Protein AF-A0A328TLW0-F1 (afdb_monomer)

Foldseek 3Di:
DDDDDDDDDDPPVVVVVVVVVLVVVVVVVVVVQVVQLVVQVCCVPVVVPPDDDDNGDDDPVSVVVSVVVVVVLVVQLVVLLVVVCVVVVHDPVDDDDPVVVVVSSVVSNSVVVVVVVVVVVD

Sequence (122 aa):
MHASDDGEYVKYDDYAALEAKCSALAAENAGLKVSRKNLAEFIHDELNADYPLNMDVETPATDAFFAEVRASAFNDLCAEFVKHKALAGLDDRQKVTVFEATEALLHCAEQLDTQFRKGVQS

Mean predicted aligned error: 11.28 Å

Structure (mmCIF, N/CA/C/O backbone):
data_AF-A0A328TLW0-F1
#
_entry.id   AF-A0A328TLW0-F1
#
loop_
_atom_site.group_PDB
_atom_site.id
_atom_site.type_symbol
_atom_site.label_atom_id
_atom_site.label_alt_id
_atom_site.label_comp_id
_atom_site.label_asym_id
_atom_site.label_entity_id
_atom_site.label_seq_id
_atom_site.pdbx_PDB_ins_code
_atom_site.Cartn_x
_atom_site.Cartn_y
_atom_site.Cartn_z
_atom_site.occupancy
_atom_site.B_iso_or_equiv
_atom_site.auth_seq_id
_atom_site.auth_comp_id
_atom_site.auth_asym_id
_atom_site.auth_atom_id
_atom_site.pdbx_PDB_model_num
ATOM 1 N N . MET A 1 1 ? 8.009 7.951 22.980 1.00 38.78 1 MET A N 1
ATOM 2 C CA . MET A 1 1 ? 7.442 7.953 24.348 1.00 38.78 1 MET A CA 1
ATOM 3 C C . MET A 1 1 ? 7.787 6.621 25.009 1.00 38.78 1 MET A C 1
ATOM 5 O O . MET A 1 1 ? 8.032 5.667 24.286 1.00 38.78 1 MET A O 1
ATOM 9 N N . HIS A 1 2 ? 7.929 6.624 26.336 1.00 38.12 2 HIS A N 1
ATOM 10 C CA . HIS A 1 2 ? 8.518 5.580 27.190 1.00 38.12 2 HIS A CA 1
ATOM 11 C C . HIS A 1 2 ? 7.807 4.213 27.181 1.00 38.12 2 HIS A C 1
ATOM 13 O O . HIS A 1 2 ? 6.603 4.144 26.962 1.00 38.12 2 HIS A O 1
ATOM 19 N N . ALA A 1 3 ? 8.567 3.154 27.487 1.00 37.28 3 ALA A N 1
ATOM 20 C CA . ALA A 1 3 ? 8.083 1.790 27.721 1.00 37.28 3 ALA A CA 1
ATOM 21 C C . ALA A 1 3 ? 7.414 1.629 29.105 1.00 37.28 3 ALA A C 1
ATOM 23 O O . ALA A 1 3 ? 7.790 2.325 30.050 1.00 37.28 3 ALA A O 1
ATOM 24 N N . SER A 1 4 ? 6.466 0.691 29.222 1.00 44.69 4 SER A N 1
ATOM 25 C CA . SER A 1 4 ? 5.861 0.234 30.485 1.00 44.69 4 SER A CA 1
ATOM 26 C C . SER A 1 4 ? 5.707 -1.297 30.482 1.00 44.69 4 SER A C 1
ATOM 28 O O . SER A 1 4 ? 5.580 -1.910 29.423 1.00 44.69 4 SER A O 1
ATOM 30 N N . ASP A 1 5 ? 5.760 -1.879 31.683 1.00 58.16 5 ASP A 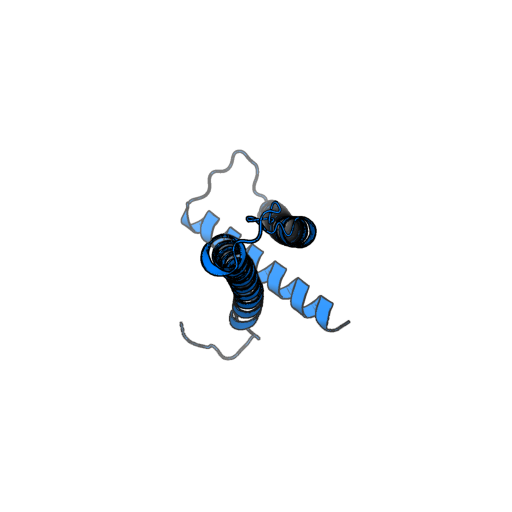N 1
ATOM 31 C CA . ASP A 1 5 ? 6.163 -3.263 31.979 1.00 58.16 5 ASP A CA 1
ATOM 32 C C . ASP A 1 5 ? 5.125 -4.399 31.756 1.00 58.16 5 ASP A C 1
ATOM 34 O O . ASP A 1 5 ? 5.477 -5.549 31.998 1.00 58.16 5 ASP A O 1
ATOM 38 N N . ASP A 1 6 ? 3.901 -4.167 31.246 1.00 55.78 6 ASP A N 1
ATOM 39 C CA . ASP A 1 6 ? 2.803 -5.167 31.370 1.00 55.78 6 ASP A CA 1
ATOM 40 C C . ASP A 1 6 ? 2.002 -5.555 30.100 1.00 55.78 6 ASP A C 1
ATOM 42 O O . ASP A 1 6 ? 0.926 -6.144 30.212 1.00 55.78 6 ASP A O 1
ATOM 46 N N . GLY A 1 7 ? 2.443 -5.295 28.869 1.00 51.22 7 GLY A N 1
ATOM 47 C CA . GLY A 1 7 ? 1.620 -5.721 27.726 1.00 51.22 7 GLY A CA 1
ATOM 48 C C . GLY A 1 7 ? 2.225 -5.402 26.382 1.00 51.22 7 GLY A C 1
ATOM 49 O O . GLY A 1 7 ? 2.402 -4.237 26.050 1.00 51.22 7 GLY A O 1
ATOM 50 N N . GLU A 1 8 ? 2.549 -6.460 25.644 1.00 46.03 8 GLU A N 1
ATOM 51 C CA . GLU A 1 8 ? 3.287 -6.485 24.384 1.00 46.03 8 GLU A CA 1
ATOM 52 C C . GLU A 1 8 ? 2.725 -5.490 23.357 1.00 46.03 8 GLU A C 1
ATOM 54 O O . GLU A 1 8 ? 1.837 -5.789 22.557 1.00 46.03 8 GLU A O 1
ATOM 59 N N . TYR A 1 9 ? 3.274 -4.275 23.413 1.00 50.75 9 TYR A N 1
ATOM 60 C CA . TYR A 1 9 ? 3.156 -3.274 22.374 1.00 50.75 9 TYR A CA 1
ATOM 61 C C . TYR A 1 9 ? 3.765 -3.834 21.119 1.00 50.75 9 TYR A C 1
ATOM 63 O O . TYR A 1 9 ? 4.910 -4.294 21.078 1.00 50.75 9 TYR A O 1
ATOM 71 N N . VAL A 1 10 ? 2.995 -3.722 20.066 1.00 48.72 10 VAL A N 1
ATOM 72 C CA . VAL A 1 10 ? 3.476 -4.131 18.783 1.00 48.72 10 VAL A CA 1
ATOM 73 C C . VAL A 1 10 ? 4.270 -2.966 18.257 1.00 48.72 10 VAL A C 1
ATOM 75 O O . VAL A 1 10 ? 3.793 -1.836 18.176 1.00 48.72 10 VAL A O 1
ATOM 78 N N . LYS A 1 11 ? 5.523 -3.268 17.948 1.00 54.03 11 LYS A N 1
ATOM 79 C CA . LYS A 1 11 ? 6.449 -2.333 17.355 1.00 54.0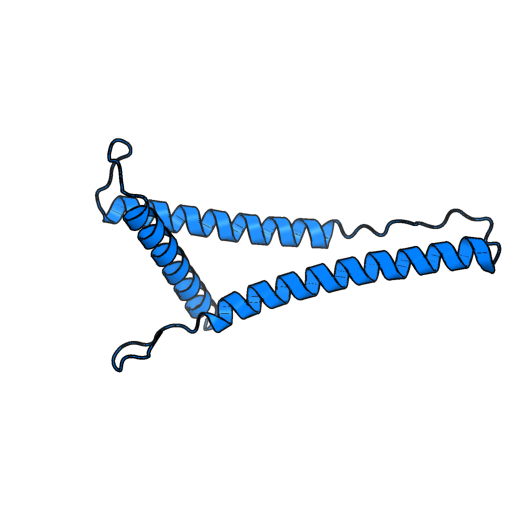3 11 LYS A CA 1
ATOM 80 C C . LYS A 1 11 ? 5.852 -1.796 16.057 1.00 54.03 11 LYS A C 1
ATOM 82 O O . LYS A 1 11 ? 5.822 -2.480 15.042 1.00 54.03 11 LYS A O 1
ATOM 87 N N . TYR A 1 12 ? 5.456 -0.529 16.113 1.00 50.41 12 TYR A N 1
ATOM 88 C CA . TYR A 1 12 ? 5.187 0.365 14.983 1.00 50.41 12 TYR A CA 1
ATOM 89 C C . TYR A 1 12 ? 6.213 0.218 13.835 1.00 50.41 12 TYR A C 1
ATOM 91 O O . TYR A 1 12 ? 5.916 0.495 12.675 1.00 50.41 12 TYR A O 1
ATOM 99 N N . ASP A 1 13 ? 7.410 -0.270 14.165 1.00 52.44 13 ASP A N 1
ATOM 100 C CA . ASP A 1 13 ? 8.486 -0.642 13.255 1.00 52.44 13 ASP A CA 1
ATOM 101 C C . ASP A 1 13 ? 8.063 -1.635 12.151 1.00 52.44 13 ASP A C 1
ATOM 103 O O . ASP A 1 13 ? 8.605 -1.544 11.054 1.00 52.44 13 ASP A O 1
ATOM 107 N N . ASP A 1 14 ? 7.097 -2.538 12.374 1.00 55.34 14 ASP A N 1
ATOM 108 C CA . ASP A 1 14 ? 6.729 -3.573 11.386 1.00 55.34 14 ASP A CA 1
ATOM 109 C C . ASP A 1 14 ? 5.845 -3.033 10.243 1.00 55.34 14 ASP A C 1
ATOM 111 O O . ASP A 1 14 ? 6.105 -3.318 9.068 1.00 55.34 14 ASP A O 1
ATOM 115 N N . TYR A 1 15 ? 4.847 -2.195 10.548 1.00 56.06 15 TYR A N 1
ATOM 116 C CA . TYR A 1 15 ? 4.042 -1.514 9.523 1.00 56.06 15 TYR A CA 1
ATOM 117 C C . TYR A 1 15 ? 4.854 -0.427 8.818 1.00 56.06 15 TYR A C 1
ATOM 119 O O . TYR A 1 15 ? 4.852 -0.347 7.587 1.00 56.06 15 TYR A O 1
ATOM 127 N N . ALA A 1 16 ? 5.631 0.346 9.584 1.00 62.84 16 ALA A N 1
ATOM 128 C CA . ALA A 1 16 ? 6.588 1.290 9.024 1.00 62.84 16 ALA A CA 1
ATOM 129 C C . ALA A 1 16 ? 7.580 0.580 8.088 1.00 62.84 16 ALA A C 1
ATOM 131 O O . ALA A 1 16 ? 7.919 1.117 7.036 1.00 62.84 16 ALA A O 1
ATOM 132 N N . ALA A 1 17 ? 8.001 -0.649 8.408 1.00 67.12 17 ALA A N 1
ATOM 133 C CA . ALA A 1 17 ? 8.859 -1.441 7.535 1.00 67.12 17 ALA A CA 1
ATOM 134 C C . ALA A 1 17 ? 8.149 -1.906 6.256 1.00 67.12 17 ALA A C 1
ATOM 136 O O . ALA A 1 17 ? 8.783 -1.930 5.200 1.00 67.12 17 ALA A O 1
ATOM 137 N N . LEU A 1 18 ? 6.867 -2.282 6.303 1.00 69.50 18 LEU A N 1
ATOM 138 C CA . LEU A 1 18 ? 6.128 -2.686 5.102 1.00 69.50 18 LEU A CA 1
ATOM 139 C C . LEU A 1 18 ? 5.822 -1.489 4.191 1.00 69.50 18 LEU A C 1
ATOM 141 O O . LEU A 1 18 ? 6.044 -1.566 2.983 1.00 69.50 18 LEU A O 1
ATOM 145 N N . GLU A 1 19 ? 5.403 -0.360 4.762 1.00 72.50 19 GLU A N 1
ATOM 146 C CA . GLU A 1 19 ? 5.230 0.897 4.032 1.00 72.50 19 GLU A CA 1
ATOM 147 C C . GLU A 1 19 ? 6.561 1.390 3.450 1.00 72.50 19 GLU A C 1
ATOM 149 O O . GLU A 1 19 ? 6.614 1.799 2.286 1.00 72.50 19 GLU A O 1
ATOM 154 N N . ALA A 1 20 ? 7.659 1.27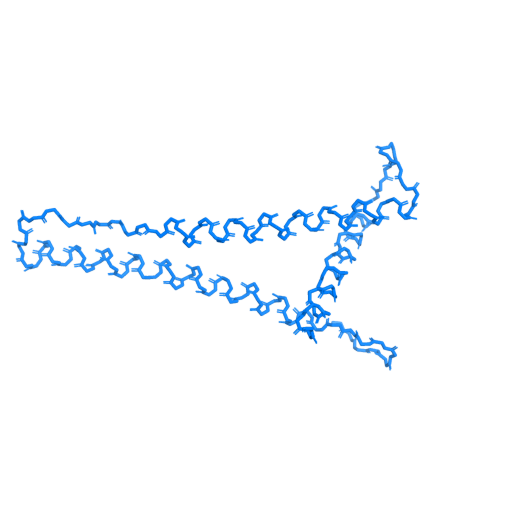0 4.203 1.00 78.50 20 ALA A N 1
ATOM 155 C CA . ALA A 1 20 ? 8.999 1.562 3.707 1.00 78.50 20 ALA A CA 1
ATOM 156 C C . ALA A 1 20 ? 9.398 0.631 2.555 1.00 78.50 20 ALA A C 1
ATOM 158 O O . ALA A 1 20 ? 9.974 1.105 1.581 1.00 78.50 20 ALA A O 1
ATOM 159 N N . LYS A 1 21 ? 9.059 -0.666 2.606 1.00 79.56 21 LYS A N 1
ATOM 160 C CA . LYS A 1 21 ? 9.302 -1.614 1.502 1.00 79.56 21 LYS A CA 1
ATOM 161 C C . LYS A 1 21 ? 8.488 -1.266 0.257 1.00 79.56 21 LYS A C 1
ATOM 163 O O . LYS A 1 21 ? 9.052 -1.231 -0.831 1.00 79.56 21 LYS A O 1
ATOM 168 N N . CYS A 1 22 ? 7.196 -0.970 0.396 1.00 80.56 22 CYS A N 1
ATOM 169 C CA . CYS A 1 22 ? 6.354 -0.543 -0.726 1.00 80.56 22 CYS A CA 1
ATOM 170 C C . CYS A 1 22 ? 6.849 0.779 -1.328 1.00 80.56 22 CYS A C 1
ATOM 172 O O . CYS A 1 22 ? 6.925 0.914 -2.547 1.00 80.56 22 CYS A O 1
ATOM 174 N N . SER A 1 23 ? 7.251 1.728 -0.482 1.00 80.12 23 SER A N 1
ATOM 175 C CA . SER A 1 23 ? 7.830 3.005 -0.909 1.00 80.12 23 SER A CA 1
ATOM 176 C C . SER A 1 23 ? 9.180 2.817 -1.603 1.00 80.12 23 SER A C 1
ATOM 178 O O . SER A 1 23 ? 9.428 3.440 -2.633 1.00 80.12 23 SER A O 1
ATOM 180 N N . ALA A 1 24 ? 10.029 1.921 -1.093 1.00 84.62 24 ALA A N 1
ATOM 181 C CA . ALA A 1 24 ? 11.302 1.566 -1.712 1.00 84.62 24 ALA A CA 1
ATOM 182 C C . ALA A 1 24 ? 11.095 0.908 -3.083 1.00 84.62 24 ALA A C 1
ATOM 184 O O . ALA A 1 24 ? 11.736 1.316 -4.045 1.00 84.62 24 ALA A O 1
ATOM 185 N N . LEU A 1 25 ? 10.151 -0.031 -3.206 1.00 85.12 25 LEU A N 1
ATOM 186 C CA . LEU A 1 25 ? 9.809 -0.666 -4.483 1.00 85.12 25 LEU A CA 1
ATOM 187 C C . LEU A 1 25 ? 9.200 0.327 -5.481 1.00 85.12 25 LEU A C 1
ATOM 189 O O . LEU A 1 25 ? 9.487 0.260 -6.675 1.00 85.12 25 LEU A O 1
ATOM 193 N N . ALA A 1 26 ? 8.366 1.263 -5.025 1.00 84.06 26 ALA A N 1
ATOM 194 C CA . ALA A 1 26 ? 7.842 2.326 -5.878 1.00 84.06 26 ALA A CA 1
ATOM 195 C C . ALA A 1 26 ? 8.966 3.257 -6.370 1.00 84.06 26 ALA A C 1
ATOM 197 O O . ALA A 1 26 ? 9.003 3.606 -7.552 1.00 84.06 26 ALA A O 1
ATOM 198 N N . ALA A 1 27 ? 9.911 3.613 -5.494 1.00 86.81 27 ALA A N 1
ATOM 199 C CA . ALA A 1 27 ? 11.078 4.419 -5.843 1.00 86.81 27 ALA A CA 1
ATOM 200 C C . ALA A 1 27 ? 12.029 3.684 -6.804 1.00 86.81 27 ALA A C 1
ATOM 202 O O . ALA A 1 27 ? 12.502 4.282 -7.769 1.00 86.81 27 ALA A O 1
ATOM 203 N N . GLU A 1 28 ? 12.264 2.388 -6.592 1.00 88.12 28 GLU A N 1
ATOM 204 C CA . GLU A 1 28 ? 13.057 1.539 -7.485 1.00 88.12 28 GLU A CA 1
ATOM 205 C C . GLU A 1 28 ? 12.407 1.436 -8.871 1.00 88.12 28 GLU A C 1
ATOM 207 O O . GLU A 1 28 ? 13.074 1.666 -9.879 1.00 88.12 28 GLU A O 1
ATOM 212 N N . ASN A 1 29 ? 11.091 1.201 -8.938 1.00 87.62 29 ASN A N 1
ATOM 213 C CA . ASN A 1 29 ? 10.348 1.197 -10.200 1.00 87.62 29 ASN A CA 1
ATOM 214 C C . ASN A 1 29 ? 10.429 2.550 -10.920 1.00 87.62 29 ASN A C 1
ATOM 216 O O . ASN A 1 29 ? 10.645 2.587 -12.131 1.00 87.62 29 ASN A O 1
ATOM 220 N N . ALA A 1 30 ? 10.297 3.668 -10.201 1.00 87.44 30 ALA A N 1
ATOM 221 C CA . ALA A 1 30 ? 10.464 4.998 -10.786 1.00 87.44 30 ALA A CA 1
ATOM 222 C C . ALA A 1 30 ? 11.890 5.202 -11.332 1.00 87.44 30 ALA A C 1
ATOM 224 O O . ALA A 1 30 ? 12.060 5.675 -12.457 1.00 87.44 30 ALA A O 1
ATOM 225 N N . GLY A 1 31 ? 12.911 4.783 -10.578 1.00 89.31 31 GLY A N 1
ATOM 226 C CA . GLY A 1 31 ? 14.311 4.821 -11.000 1.00 89.31 31 GLY A CA 1
ATOM 227 C C . GLY A 1 31 ? 14.584 3.971 -12.243 1.00 89.31 31 GLY A C 1
ATOM 228 O O . GLY A 1 31 ? 15.255 4.434 -13.164 1.00 89.31 31 GLY A O 1
ATOM 229 N N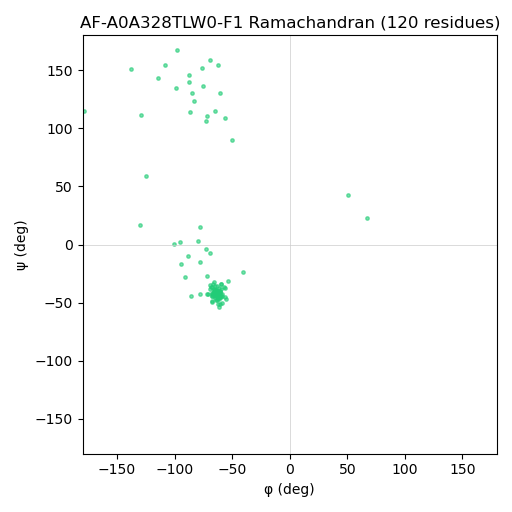 . LEU A 1 32 ? 14.006 2.770 -12.324 1.00 90.06 32 LEU A N 1
ATOM 230 C CA . LEU A 1 32 ? 14.096 1.896 -13.497 1.00 90.06 32 LEU A CA 1
ATOM 231 C C . LEU A 1 32 ? 13.431 2.523 -14.729 1.00 90.06 32 LEU A C 1
ATOM 233 O O . LEU A 1 32 ? 14.022 2.517 -15.810 1.00 90.06 32 LEU A O 1
ATOM 237 N N . LYS A 1 33 ? 12.243 3.127 -14.575 1.00 88.81 33 LYS A N 1
ATOM 238 C CA . LYS A 1 33 ? 11.546 3.835 -15.665 1.00 88.81 33 LYS A CA 1
ATOM 239 C C . LYS A 1 33 ? 12.394 4.983 -16.230 1.00 88.81 33 LYS A C 1
ATOM 241 O O . LYS A 1 33 ? 12.497 5.112 -17.456 1.00 88.81 33 LYS A O 1
ATOM 246 N N . VAL A 1 34 ? 13.043 5.759 -15.352 1.00 90.19 34 VAL A N 1
ATOM 247 C CA . VAL A 1 34 ? 13.968 6.850 -15.717 1.00 90.19 34 VAL A CA 1
ATOM 248 C C . VAL A 1 34 ? 15.242 6.310 -16.366 1.00 90.19 34 VAL A C 1
ATOM 250 O O . VAL A 1 34 ? 15.610 6.758 -17.445 1.00 90.19 34 VAL A O 1
ATOM 253 N N . SER A 1 35 ? 15.893 5.311 -15.767 1.00 89.88 35 SER A N 1
ATOM 254 C CA . SER A 1 35 ? 17.111 4.703 -16.317 1.00 89.88 35 SER A CA 1
ATOM 255 C C . SER A 1 35 ? 16.885 4.170 -17.731 1.00 89.88 35 SER A C 1
ATOM 257 O O . SER A 1 35 ? 17.669 4.448 -18.639 1.00 89.88 35 SER A O 1
ATOM 259 N N . ARG A 1 36 ? 15.765 3.477 -17.946 1.00 89.88 36 ARG A N 1
ATOM 260 C CA . ARG A 1 36 ? 15.395 2.975 -19.266 1.00 89.88 36 ARG A CA 1
ATOM 261 C C . ARG A 1 36 ? 15.082 4.123 -20.237 1.00 89.88 36 ARG A C 1
ATOM 263 O O . ARG A 1 36 ? 15.390 3.989 -21.416 1.00 89.88 36 ARG A O 1
ATOM 270 N N . LYS A 1 37 ? 14.500 5.238 -19.769 1.00 88.31 37 LYS A N 1
ATOM 271 C CA . LYS A 1 37 ? 14.242 6.420 -20.612 1.00 88.31 37 LYS A CA 1
ATOM 272 C C . LYS A 1 37 ? 15.556 6.995 -21.132 1.00 88.31 37 LYS A C 1
ATOM 274 O O . LYS A 1 37 ? 15.723 7.126 -22.337 1.00 88.31 37 LYS A O 1
ATOM 279 N N . ASN A 1 38 ? 16.501 7.231 -20.227 1.00 88.94 38 ASN A N 1
ATOM 280 C CA . ASN A 1 38 ? 17.816 7.773 -20.561 1.00 88.94 38 ASN A CA 1
ATOM 281 C C . ASN A 1 38 ? 18.585 6.844 -21.511 1.00 88.94 38 ASN A C 1
ATOM 283 O O . ASN A 1 38 ? 19.271 7.312 -22.412 1.00 88.94 38 ASN A O 1
ATOM 287 N N . LEU A 1 39 ? 18.461 5.522 -21.334 1.00 88.38 39 LEU A N 1
ATOM 288 C CA . LEU A 1 39 ? 19.049 4.552 -22.257 1.00 88.38 39 LEU A CA 1
ATOM 289 C C . LEU A 1 39 ? 18.436 4.659 -23.659 1.00 88.38 39 LEU A C 1
ATOM 291 O O . LEU A 1 39 ? 19.159 4.594 -24.647 1.00 88.38 39 LEU A O 1
ATOM 295 N N . ALA A 1 40 ? 17.114 4.803 -23.750 1.00 85.94 40 ALA A N 1
ATOM 296 C CA . ALA A 1 40 ? 16.436 4.955 -25.029 1.00 85.94 40 ALA A CA 1
ATOM 297 C C . ALA A 1 40 ? 16.823 6.276 -25.727 1.00 85.94 40 ALA A C 1
ATOM 299 O O . ALA A 1 40 ? 17.087 6.262 -26.924 1.00 85.94 40 ALA A O 1
ATOM 300 N N . GLU A 1 41 ? 16.964 7.372 -24.975 1.00 86.00 41 GLU A N 1
ATOM 301 C CA . GLU A 1 41 ? 17.501 8.659 -25.454 1.00 86.00 41 GLU A CA 1
ATOM 302 C C . GLU A 1 41 ? 18.925 8.488 -26.010 1.00 86.00 41 GLU A C 1
ATOM 304 O O . GLU A 1 41 ? 19.178 8.829 -27.160 1.00 86.00 41 GLU A O 1
ATOM 309 N N . PHE A 1 42 ? 19.819 7.846 -25.249 1.00 87.00 42 PHE A N 1
ATOM 310 C CA . PHE A 1 42 ? 21.205 7.613 -25.669 1.00 87.00 42 PHE A CA 1
ATOM 311 C C . PHE A 1 42 ? 21.322 6.771 -26.952 1.00 87.00 42 PHE A C 1
ATOM 313 O O . PHE A 1 42 ? 22.155 7.014 -27.820 1.00 87.00 42 PHE A O 1
ATOM 320 N N . ILE A 1 43 ? 20.494 5.732 -27.094 1.00 84.31 43 ILE A N 1
ATOM 321 C CA . ILE A 1 43 ? 20.515 4.895 -28.302 1.00 84.31 43 ILE A CA 1
ATOM 322 C C . ILE A 1 43 ? 20.000 5.688 -29.515 1.00 84.31 43 ILE A C 1
ATOM 324 O O . ILE A 1 43 ? 20.511 5.511 -30.622 1.00 84.31 43 ILE A O 1
ATOM 328 N N . HIS A 1 44 ? 19.003 6.550 -29.322 1.00 82.88 44 HIS A N 1
ATOM 329 C CA . HIS A 1 44 ? 18.472 7.382 -30.395 1.00 82.88 44 HIS A CA 1
ATOM 330 C C . HIS A 1 44 ? 19.504 8.421 -30.861 1.00 82.88 44 HIS A C 1
ATOM 332 O O . HIS A 1 44 ? 19.786 8.512 -32.056 1.00 82.88 44 HIS A O 1
ATOM 338 N N . ASP A 1 45 ? 20.111 9.144 -29.918 1.00 83.81 45 ASP A N 1
ATOM 339 C CA . ASP A 1 45 ? 20.940 10.311 -30.214 1.00 83.81 45 ASP A CA 1
ATOM 340 C C . ASP A 1 45 ? 22.402 9.940 -30.530 1.00 83.81 45 ASP A C 1
ATOM 342 O O . ASP A 1 45 ? 22.962 10.422 -31.517 1.00 83.81 45 ASP A O 1
ATOM 346 N N . GLU A 1 46 ? 23.030 9.045 -29.759 1.00 83.19 46 GLU A N 1
ATOM 347 C CA . GLU A 1 46 ? 24.445 8.688 -29.938 1.00 83.19 46 GLU A CA 1
ATOM 348 C C . GLU A 1 46 ? 24.681 7.506 -30.885 1.00 83.19 46 GLU A C 1
ATOM 350 O O . GLU A 1 46 ? 25.740 7.431 -31.514 1.00 83.19 46 GLU A O 1
ATOM 355 N N . LEU A 1 47 ? 23.728 6.574 -31.003 1.00 80.50 47 LEU A N 1
ATOM 356 C CA . LEU A 1 47 ? 23.854 5.412 -31.898 1.00 80.50 47 LEU A CA 1
ATOM 357 C C . LEU A 1 47 ? 23.094 5.581 -33.223 1.00 80.50 47 LEU A C 1
ATOM 359 O O . LEU A 1 47 ? 23.161 4.685 -34.067 1.00 80.50 47 LEU A O 1
ATOM 363 N N . ASN A 1 48 ? 22.430 6.727 -33.427 1.00 75.25 48 ASN A N 1
ATOM 364 C CA . ASN A 1 48 ? 21.674 7.083 -34.633 1.00 75.25 48 ASN A CA 1
ATOM 365 C C . ASN A 1 48 ? 20.688 5.975 -35.050 1.00 75.25 48 ASN A C 1
ATOM 367 O O . ASN A 1 48 ? 20.608 5.577 -36.218 1.00 75.25 48 ASN A O 1
ATOM 371 N N . ALA A 1 49 ? 19.998 5.412 -34.057 1.00 75.12 49 ALA A N 1
ATOM 372 C CA . ALA A 1 49 ? 19.017 4.362 -34.262 1.00 75.12 49 ALA A CA 1
ATOM 373 C C . ALA A 1 49 ? 17.748 4.950 -34.898 1.00 75.12 49 ALA A C 1
ATOM 375 O O . ALA A 1 49 ? 16.948 5.596 -34.233 1.00 75.12 49 ALA A O 1
ATOM 376 N N . ASP A 1 50 ? 17.539 4.675 -36.185 1.00 77.00 50 ASP A N 1
ATOM 377 C CA . ASP A 1 50 ? 16.445 5.239 -36.996 1.00 77.00 50 ASP A CA 1
ATOM 378 C C . ASP A 1 50 ? 15.068 4.569 -36.750 1.00 77.00 50 ASP A C 1
ATOM 380 O O . ASP A 1 50 ? 14.140 4.684 -37.552 1.00 77.00 50 ASP A O 1
ATOM 384 N N . TYR A 1 51 ? 14.928 3.803 -35.661 1.00 72.75 51 TYR A N 1
ATOM 385 C CA . TYR A 1 51 ? 13.697 3.093 -35.308 1.00 72.75 51 TYR A CA 1
ATOM 386 C C . TYR A 1 51 ? 13.082 3.645 -34.014 1.00 72.75 51 TYR A C 1
ATOM 388 O O . TYR A 1 51 ? 13.808 3.992 -33.083 1.00 72.75 51 TYR A O 1
ATOM 396 N N . PRO A 1 52 ? 11.738 3.706 -33.918 1.00 73.50 52 PRO A N 1
ATOM 397 C CA . PRO A 1 52 ? 11.064 4.304 -32.773 1.00 73.50 52 PRO A CA 1
ATOM 398 C C . PRO A 1 52 ? 11.342 3.498 -31.503 1.00 73.50 52 PRO A C 1
ATOM 400 O O . PRO A 1 52 ? 10.930 2.341 -31.375 1.00 73.50 52 PRO A O 1
ATOM 403 N N . LEU A 1 53 ? 12.035 4.122 -30.553 1.00 77.81 53 LEU A N 1
ATOM 404 C CA . LEU A 1 53 ? 12.273 3.560 -29.231 1.00 77.81 53 LEU A CA 1
ATOM 405 C C . LEU A 1 53 ? 11.119 3.911 -28.299 1.00 77.81 53 LEU A C 1
ATOM 407 O O . LEU A 1 53 ? 10.610 5.032 -28.293 1.00 77.81 53 LEU A O 1
ATOM 411 N N . ASN A 1 54 ? 10.715 2.948 -27.471 1.00 78.25 54 ASN A N 1
ATOM 412 C CA . ASN A 1 54 ? 9.780 3.247 -26.402 1.00 78.25 54 ASN A CA 1
ATOM 413 C C . ASN A 1 54 ? 10.499 4.064 -25.315 1.00 78.25 54 ASN A C 1
ATOM 415 O O . ASN A 1 54 ? 11.332 3.518 -24.583 1.00 78.25 54 ASN A O 1
ATOM 419 N N . MET A 1 55 ? 10.126 5.343 -25.207 1.00 78.06 55 MET A N 1
ATOM 420 C CA . MET A 1 55 ? 10.648 6.334 -24.260 1.00 78.06 55 MET A CA 1
ATOM 421 C C . MET A 1 55 ? 9.921 6.365 -22.917 1.00 78.06 55 MET A C 1
ATOM 423 O O . MET A 1 55 ? 10.495 6.883 -21.967 1.00 78.06 55 MET A O 1
ATOM 427 N N . ASP A 1 56 ? 8.783 5.667 -22.756 1.00 79.00 56 ASP A N 1
ATOM 428 C CA . ASP A 1 56 ? 8.101 5.466 -21.462 1.00 79.00 56 ASP A CA 1
ATOM 429 C C . ASP A 1 56 ? 7.764 3.981 -21.171 1.00 79.00 56 ASP A C 1
ATOM 431 O O . ASP A 1 56 ? 6.949 3.349 -21.838 1.00 79.00 56 ASP A O 1
ATOM 435 N N . VAL A 1 57 ? 8.432 3.381 -20.174 1.00 82.88 57 VAL A N 1
ATOM 436 C CA . VAL A 1 57 ? 8.128 2.011 -19.734 1.00 82.88 57 VAL A CA 1
ATOM 437 C C . VAL A 1 57 ? 7.020 2.095 -18.710 1.00 82.88 57 VAL A C 1
ATOM 439 O O . VAL A 1 57 ? 7.188 2.631 -17.614 1.00 82.88 57 VAL A O 1
ATOM 442 N N . GLU A 1 58 ? 5.875 1.551 -19.082 1.00 82.38 58 GLU A N 1
ATOM 443 C CA . GLU A 1 58 ? 4.745 1.404 -18.186 1.00 82.38 58 GLU A CA 1
ATOM 444 C C . GLU A 1 58 ? 4.852 0.082 -17.425 1.00 82.38 58 GLU A C 1
ATOM 446 O O . GLU A 1 58 ? 5.317 -0.933 -17.949 1.00 82.38 58 GLU A O 1
ATOM 451 N N . THR A 1 59 ? 4.397 0.086 -16.175 1.00 84.81 59 THR A N 1
ATOM 452 C CA . THR A 1 59 ? 4.326 -1.112 -15.328 1.00 84.81 59 THR A CA 1
ATOM 453 C C . THR A 1 59 ? 2.896 -1.288 -14.824 1.00 84.81 59 THR A C 1
ATOM 455 O O . THR A 1 59 ? 2.675 -1.291 -13.613 1.00 84.81 59 THR A O 1
ATOM 458 N N . PRO A 1 60 ? 1.905 -1.421 -15.727 1.00 82.31 60 PRO A N 1
ATOM 459 C CA . PRO A 1 60 ? 0.491 -1.324 -15.369 1.00 82.31 60 PRO A CA 1
ATOM 460 C C . PRO A 1 60 ? 0.068 -2.377 -14.340 1.00 82.31 60 PRO A C 1
ATOM 462 O O . PRO A 1 60 ? -0.742 -2.083 -13.470 1.00 82.31 60 PRO A O 1
ATOM 465 N N . ALA A 1 61 ? 0.652 -3.579 -14.386 1.00 81.62 61 ALA A N 1
ATOM 466 C CA . ALA A 1 61 ? 0.395 -4.622 -13.394 1.00 81.62 61 ALA A CA 1
ATOM 467 C C . ALA A 1 61 ? 0.908 -4.238 -11.994 1.00 81.62 61 ALA A C 1
ATOM 469 O O . ALA A 1 61 ? 0.195 -4.401 -11.009 1.00 81.62 61 ALA A O 1
ATOM 470 N N . THR A 1 62 ? 2.121 -3.688 -11.905 1.00 83.94 62 THR A N 1
ATOM 471 C CA . THR A 1 62 ? 2.715 -3.226 -10.642 1.00 83.94 62 THR A CA 1
ATOM 472 C C . THR A 1 62 ? 1.966 -2.018 -10.081 1.00 83.94 62 THR A C 1
ATOM 474 O O . THR A 1 62 ? 1.684 -1.958 -8.886 1.00 83.94 62 THR A O 1
ATOM 477 N N . ASP A 1 63 ? 1.606 -1.073 -10.950 1.00 83.31 63 ASP A N 1
ATOM 478 C CA . ASP A 1 63 ? 0.873 0.133 -10.570 1.00 83.31 63 ASP A CA 1
ATOM 479 C C . ASP A 1 63 ? -0.545 -0.231 -10.077 1.00 83.31 63 ASP A C 1
ATOM 481 O O . ASP A 1 63 ? -0.991 0.273 -9.043 1.00 83.31 63 ASP A O 1
ATOM 485 N N . ALA A 1 64 ? -1.223 -1.171 -10.753 1.00 85.56 64 ALA A N 1
ATOM 486 C CA . ALA A 1 64 ? -2.515 -1.708 -10.325 1.00 85.56 64 ALA A CA 1
ATOM 487 C C . ALA A 1 64 ? -2.422 -2.452 -8.986 1.00 85.56 64 ALA A C 1
ATOM 489 O O . ALA A 1 64 ? -3.253 -2.225 -8.110 1.00 85.56 64 ALA A O 1
ATOM 490 N N . PHE A 1 65 ? -1.386 -3.271 -8.791 1.00 83.81 65 PHE A N 1
ATOM 491 C CA . PHE A 1 65 ? -1.156 -3.975 -7.530 1.00 83.81 65 PHE A CA 1
ATOM 492 C C . PHE A 1 65 ? -0.966 -3.005 -6.354 1.00 83.81 65 PHE A C 1
ATOM 494 O O . PHE A 1 65 ? -1.597 -3.166 -5.312 1.00 83.81 65 PHE A O 1
ATOM 501 N N . PHE A 1 66 ? -0.163 -1.945 -6.506 1.00 82.81 66 PHE A N 1
ATOM 502 C CA . PHE A 1 66 ? -0.009 -0.946 -5.442 1.00 82.81 66 PHE A CA 1
ATOM 503 C C . PHE A 1 66 ? -1.300 -0.172 -5.156 1.00 82.81 66 PHE A C 1
ATOM 505 O O . PHE A 1 66 ? -1.577 0.157 -3.999 1.00 82.81 66 PHE A O 1
ATOM 512 N N . ALA A 1 67 ? -2.097 0.118 -6.188 1.00 85.00 67 ALA A N 1
ATOM 513 C CA . ALA A 1 67 ? -3.406 0.736 -6.012 1.00 85.00 67 ALA A CA 1
ATOM 514 C C . ALA A 1 67 ? -4.368 -0.186 -5.245 1.00 85.00 67 ALA A C 1
ATOM 516 O O . ALA A 1 67 ? -5.055 0.279 -4.336 1.00 85.00 67 ALA A O 1
ATOM 517 N N . GLU A 1 68 ? -4.372 -1.482 -5.561 1.00 85.94 68 GLU A N 1
ATOM 518 C CA . GLU A 1 68 ? -5.177 -2.501 -4.884 1.00 85.94 68 GLU A CA 1
ATOM 519 C C . GLU A 1 68 ? -4.784 -2.651 -3.411 1.00 85.94 68 GLU A C 1
ATOM 521 O O . GLU A 1 68 ? -5.648 -2.573 -2.541 1.00 85.94 68 GLU A O 1
ATOM 526 N N . VAL A 1 69 ? -3.486 -2.763 -3.110 1.00 83.62 69 VAL A N 1
ATOM 527 C CA . VAL A 1 69 ? -2.984 -2.850 -1.727 1.00 83.62 69 VAL A CA 1
ATOM 528 C C . VAL A 1 69 ? -3.397 -1.622 -0.914 1.00 83.62 69 VAL A C 1
ATOM 530 O O . VAL A 1 69 ? -3.879 -1.757 0.211 1.00 83.62 69 VAL A O 1
ATOM 533 N N . ARG A 1 70 ? -3.274 -0.415 -1.485 1.00 83.56 70 ARG A N 1
ATOM 534 C CA . ARG A 1 70 ? -3.697 0.824 -0.812 1.00 83.56 70 ARG A CA 1
ATOM 535 C C . ARG A 1 70 ? -5.211 0.864 -0.592 1.00 83.56 70 ARG A C 1
ATOM 537 O O . ARG A 1 70 ? -5.651 1.279 0.478 1.00 83.56 70 ARG A O 1
ATOM 544 N N . ALA A 1 71 ? -5.997 0.453 -1.586 1.00 83.00 71 ALA A N 1
ATOM 545 C CA . ALA A 1 71 ? -7.451 0.402 -1.474 1.00 83.00 71 ALA A CA 1
ATOM 546 C C . ALA A 1 71 ? -7.897 -0.613 -0.412 1.00 83.00 71 ALA A C 1
ATOM 548 O O . ALA A 1 71 ? -8.769 -0.297 0.394 1.00 83.00 71 ALA A O 1
ATOM 549 N N . SER A 1 72 ? -7.268 -1.790 -0.365 1.00 82.38 72 SER A N 1
ATOM 550 C CA . SER A 1 72 ? -7.539 -2.810 0.651 1.00 82.38 72 SER A CA 1
ATOM 551 C C . SER A 1 72 ? -7.242 -2.287 2.054 1.00 82.38 72 SER A C 1
ATOM 553 O O . SER A 1 72 ? -8.131 -2.301 2.897 1.00 82.38 72 SER A O 1
ATOM 555 N N . ALA A 1 73 ? -6.051 -1.721 2.282 1.00 82.75 73 ALA A N 1
ATOM 556 C CA . ALA A 1 73 ? -5.675 -1.179 3.590 1.00 82.75 73 ALA A CA 1
ATOM 557 C C . ALA A 1 73 ? -6.622 -0.058 4.062 1.00 82.75 73 ALA A C 1
ATOM 559 O O . ALA A 1 73 ? -6.972 0.019 5.240 1.00 82.75 73 ALA A O 1
ATOM 560 N N . PHE A 1 74 ? -7.074 0.801 3.143 1.00 85.00 74 PHE A N 1
ATOM 561 C CA . PHE A 1 74 ? -8.055 1.839 3.459 1.00 85.00 74 PHE A CA 1
ATOM 562 C C . PHE A 1 74 ? -9.430 1.253 3.810 1.00 85.00 74 PHE A C 1
ATOM 564 O O . PHE A 1 74 ? -10.047 1.679 4.787 1.00 85.00 74 PHE A O 1
ATOM 571 N N . ASN A 1 75 ? -9.902 0.266 3.046 1.00 88.25 75 ASN A N 1
ATOM 572 C CA . ASN A 1 75 ? -11.175 -0.402 3.313 1.00 88.25 75 ASN A CA 1
ATOM 573 C C . ASN A 1 75 ? -11.164 -1.109 4.674 1.00 88.25 75 ASN A C 1
ATOM 575 O O . ASN A 1 75 ? -12.137 -0.995 5.421 1.00 88.25 75 ASN A O 1
ATOM 579 N N . ASP A 1 76 ? -10.058 -1.770 5.015 1.00 87.12 76 ASP A N 1
ATOM 580 C CA . ASP A 1 76 ? -9.871 -2.421 6.310 1.00 87.12 76 ASP A CA 1
ATOM 581 C C . ASP A 1 76 ? -9.929 -1.394 7.456 1.00 87.12 76 ASP A C 1
ATOM 583 O O . ASP A 1 76 ? -10.608 -1.619 8.462 1.00 87.12 76 ASP A O 1
ATOM 587 N N . LEU A 1 77 ? -9.306 -0.218 7.282 1.00 88.44 77 LEU A N 1
ATOM 588 C CA . LEU A 1 77 ? -9.363 0.882 8.258 1.00 88.44 77 LEU A CA 1
ATOM 589 C C . LEU A 1 77 ? -10.785 1.405 8.452 1.00 88.44 77 LEU A C 1
ATOM 591 O O . LEU A 1 77 ? -11.226 1.593 9.588 1.00 88.44 77 LEU A O 1
ATOM 595 N N . CYS A 1 78 ? -11.524 1.611 7.362 1.00 89.44 78 CYS A N 1
ATOM 596 C CA . CYS A 1 78 ? -12.926 2.006 7.441 1.00 89.44 78 CYS A CA 1
ATOM 597 C C . CYS A 1 78 ? -13.777 0.951 8.158 1.00 89.44 78 CYS A C 1
ATOM 599 O O . CYS A 1 78 ? -14.635 1.312 8.966 1.00 89.44 78 CYS A O 1
ATOM 601 N N . ALA A 1 79 ? -13.546 -0.335 7.888 1.00 89.06 79 ALA A N 1
ATOM 602 C CA . ALA A 1 79 ? -14.293 -1.424 8.504 1.00 89.06 79 ALA A CA 1
ATOM 603 C C . ALA A 1 79 ? -14.067 -1.488 10.023 1.00 89.06 79 ALA A C 1
ATOM 605 O O . ALA A 1 79 ? -15.044 -1.520 10.779 1.00 89.06 79 ALA A O 1
ATOM 606 N N . GLU A 1 80 ? -12.811 -1.424 10.485 1.00 89.12 80 GLU A N 1
ATOM 607 C CA . GLU A 1 80 ? -12.532 -1.388 11.926 1.00 89.12 80 GLU A CA 1
ATOM 608 C C . GLU A 1 80 ? -13.085 -0.118 12.575 1.00 89.12 80 GLU A C 1
ATOM 610 O O . GLU A 1 80 ? -13.696 -0.200 13.641 1.00 89.12 80 GLU A O 1
ATOM 615 N N . PHE A 1 81 ? -12.999 1.037 11.912 1.00 89.50 81 PHE A N 1
ATOM 616 C CA . PHE A 1 81 ? -13.598 2.266 12.433 1.00 89.50 81 PHE A CA 1
ATOM 617 C C . PHE A 1 81 ? -15.111 2.149 12.629 1.00 89.50 81 PHE A C 1
ATOM 619 O O . PHE A 1 81 ? -15.634 2.515 13.683 1.00 89.50 81 PHE A O 1
ATOM 626 N N . VAL A 1 82 ? -15.831 1.592 11.653 1.00 90.12 82 VAL A N 1
ATOM 627 C CA . VAL A 1 82 ? -17.283 1.377 11.756 1.00 90.12 82 VAL A CA 1
ATOM 628 C C . VAL A 1 82 ? -17.622 0.424 12.901 1.00 90.12 82 VAL A C 1
ATOM 630 O O . VAL A 1 82 ? -18.561 0.680 13.660 1.00 90.12 82 VAL A O 1
ATOM 633 N N . LYS A 1 83 ? -16.848 -0.649 13.071 1.00 88.62 83 LYS A N 1
ATOM 634 C CA . LYS A 1 83 ? -17.010 -1.587 14.187 1.00 88.62 83 LYS A CA 1
ATOM 635 C C . LYS A 1 83 ? -16.777 -0.903 15.535 1.00 88.62 83 LYS A C 1
ATOM 637 O O . LYS A 1 83 ? -17.597 -1.063 16.437 1.00 88.62 83 LYS A O 1
ATOM 642 N N . HIS A 1 84 ? -15.720 -0.106 15.674 1.00 86.38 84 HIS A N 1
ATOM 643 C CA . HIS A 1 84 ? -15.438 0.630 16.909 1.00 86.38 84 HIS A CA 1
ATOM 644 C C . HIS A 1 84 ? -16.497 1.691 17.216 1.00 86.38 84 HIS A C 1
ATOM 646 O O . HIS A 1 84 ? -16.949 1.784 18.357 1.00 86.38 84 HIS A O 1
ATOM 652 N N . LYS A 1 85 ? -16.974 2.420 16.202 1.00 89.38 85 LYS A N 1
ATOM 653 C CA . LYS A 1 85 ? -18.120 3.332 16.326 1.00 89.38 85 LYS A CA 1
ATOM 654 C C . LYS A 1 85 ? -19.356 2.605 16.872 1.00 89.38 85 LYS A C 1
ATOM 656 O O . LYS A 1 85 ? -20.001 3.103 17.792 1.00 89.38 85 LYS A O 1
ATOM 661 N N . ALA A 1 86 ? -19.671 1.426 16.330 1.00 88.38 86 ALA A N 1
ATOM 662 C CA . ALA A 1 86 ? -20.810 0.628 16.779 1.00 88.38 86 ALA A CA 1
ATOM 663 C C . ALA A 1 86 ? -20.643 0.138 18.228 1.00 88.38 86 ALA A C 1
ATOM 665 O O . ALA A 1 86 ? -21.590 0.214 19.009 1.00 88.38 86 ALA A O 1
ATOM 666 N N . LEU A 1 87 ? -19.440 -0.307 18.613 1.00 87.44 87 LEU A N 1
ATOM 667 C CA . LEU A 1 87 ? -19.123 -0.716 19.989 1.00 87.44 87 LEU A CA 1
ATOM 668 C C . LEU A 1 87 ? -19.235 0.439 20.990 1.00 87.44 87 LEU A C 1
ATOM 670 O O . LEU A 1 87 ? -19.683 0.232 22.114 1.00 87.44 87 LEU A O 1
ATOM 674 N N . ALA A 1 88 ? -18.874 1.652 20.575 1.00 87.56 88 ALA A N 1
ATOM 675 C CA . ALA A 1 88 ? -19.032 2.861 21.377 1.00 87.56 88 ALA A CA 1
ATOM 676 C C . ALA A 1 88 ? -20.499 3.330 21.491 1.00 87.56 88 ALA A C 1
ATOM 678 O O . ALA A 1 88 ? -20.778 4.299 22.194 1.00 87.56 88 ALA A O 1
ATOM 679 N N . GLY A 1 89 ? -21.439 2.666 20.805 1.00 90.62 89 GLY A N 1
ATOM 680 C CA . GLY A 1 89 ? -22.852 3.042 20.793 1.00 90.62 89 GLY A CA 1
ATOM 681 C C . GLY A 1 89 ? -23.118 4.373 20.092 1.00 90.62 89 GLY A C 1
ATOM 682 O O . GLY A 1 89 ? -24.122 5.017 20.390 1.00 90.62 89 GLY A O 1
ATOM 683 N N . LEU A 1 90 ? -22.215 4.798 19.199 1.00 89.50 90 LEU A N 1
ATOM 684 C CA . LEU A 1 90 ? -22.307 6.090 18.532 1.00 89.50 90 LEU A CA 1
ATOM 685 C C . LEU A 1 90 ? -23.199 6.031 17.285 1.00 89.50 90 LEU A C 1
ATOM 687 O O . LEU A 1 90 ? -22.998 5.193 16.402 1.00 89.50 90 LEU A O 1
ATOM 691 N N . ASP A 1 91 ? -24.144 6.963 17.176 1.00 88.75 91 ASP A N 1
ATOM 692 C CA . ASP A 1 91 ? -24.968 7.178 15.984 1.00 88.75 91 ASP A CA 1
ATOM 693 C C . ASP A 1 91 ? -24.446 8.331 15.098 1.00 88.75 91 ASP A C 1
ATOM 695 O O . ASP A 1 91 ? -23.576 9.109 15.489 1.00 88.75 91 ASP A O 1
ATOM 699 N N . ASP A 1 92 ? -24.968 8.444 13.871 1.00 87.50 92 ASP A N 1
ATOM 700 C CA . ASP A 1 92 ? -24.523 9.450 12.885 1.00 87.50 92 ASP A CA 1
ATOM 701 C C . ASP A 1 92 ? -24.893 10.902 13.232 1.00 87.50 92 ASP A C 1
ATOM 703 O O . ASP A 1 92 ? -24.496 11.835 12.534 1.00 87.50 92 ASP A O 1
ATOM 707 N N . ARG A 1 93 ? -25.690 11.124 14.279 1.00 90.69 93 ARG A N 1
ATOM 708 C CA . ARG A 1 93 ? -26.113 12.457 14.729 1.00 90.69 93 ARG A CA 1
ATOM 709 C C . ARG A 1 93 ? -25.208 12.988 15.832 1.00 90.69 93 ARG A C 1
ATOM 711 O O . ARG A 1 93 ? -25.236 14.191 16.110 1.00 90.69 93 ARG A O 1
ATOM 718 N N . GLN A 1 94 ? -24.422 12.119 16.462 1.00 89.44 94 GLN A N 1
ATOM 719 C CA . GLN A 1 94 ? -23.481 12.505 17.499 1.00 89.44 94 GLN A CA 1
ATOM 720 C C . GLN A 1 94 ? -22.259 13.192 16.891 1.00 89.44 94 GLN A C 1
ATOM 722 O O . GLN A 1 94 ? -21.706 12.778 15.875 1.00 89.44 94 GLN A O 1
ATOM 727 N N . LYS A 1 95 ? -21.841 14.284 17.532 1.00 90.38 95 LYS A N 1
ATOM 728 C CA . LYS A 1 95 ? -20.606 14.989 17.195 1.00 90.38 95 LYS A CA 1
ATOM 729 C C . LYS A 1 95 ? -19.527 14.553 18.168 1.00 90.38 95 LYS A C 1
ATOM 731 O O . LYS A 1 95 ? -19.770 14.539 19.371 1.00 90.38 95 LYS A O 1
ATOM 736 N N . VAL A 1 96 ? -18.353 14.265 17.633 1.00 87.69 96 VAL A N 1
ATOM 737 C CA . VAL A 1 96 ? -17.138 14.015 18.405 1.00 87.69 96 VAL A CA 1
ATOM 738 C C . VAL A 1 96 ? -16.186 15.191 18.241 1.00 87.69 96 VAL A C 1
ATOM 740 O O . VAL A 1 96 ? -16.232 15.930 17.251 1.00 87.69 96 VAL A O 1
ATOM 743 N N . THR A 1 97 ? -15.329 15.385 19.226 1.00 92.62 97 THR A N 1
ATOM 744 C CA . THR A 1 97 ? -14.194 16.293 19.122 1.00 92.62 97 THR A CA 1
ATOM 745 C C . THR A 1 97 ? -13.163 15.739 18.138 1.00 92.62 97 THR A C 1
ATOM 747 O O . THR A 1 97 ? -13.095 14.539 17.869 1.00 92.62 97 THR A O 1
ATOM 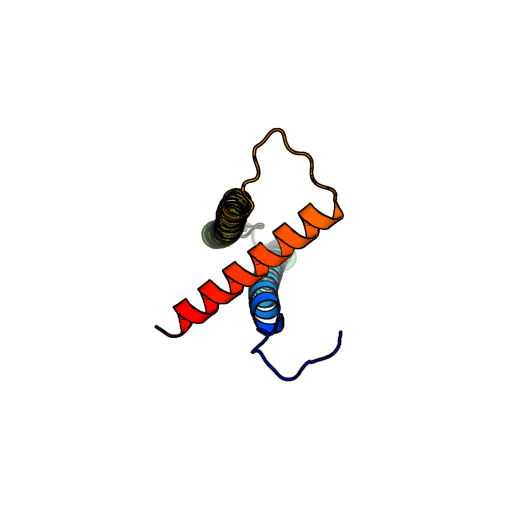750 N N . VAL A 1 98 ? -12.309 16.619 17.610 1.00 90.75 98 VAL A N 1
ATOM 751 C CA . VAL A 1 98 ? -11.178 16.203 16.761 1.00 90.75 98 VAL A CA 1
ATOM 752 C C . VAL A 1 98 ? -10.239 15.257 17.517 1.00 90.75 98 VAL A C 1
ATOM 754 O O . VAL A 1 98 ? -9.686 14.340 16.915 1.00 90.75 98 VAL A O 1
ATOM 757 N N . PHE A 1 99 ? -10.087 15.454 18.830 1.00 88.38 99 PHE A N 1
ATOM 758 C CA . PHE A 1 99 ? -9.275 14.596 19.689 1.00 88.38 99 PHE A CA 1
ATOM 759 C C . PHE A 1 99 ? -9.812 13.158 19.707 1.00 88.38 99 PHE A C 1
ATOM 761 O O . PHE A 1 99 ? -9.094 12.243 19.318 1.00 88.38 99 PHE A O 1
ATOM 768 N N . GLU A 1 100 ? -11.096 12.978 20.023 1.00 87.19 100 GLU A N 1
ATOM 769 C CA . GLU A 1 100 ? -11.748 11.658 20.054 1.00 87.19 100 GLU A CA 1
ATOM 770 C C . GLU A 1 100 ? -11.722 10.969 18.682 1.00 87.19 100 GLU A C 1
ATOM 772 O O . GLU A 1 100 ? -11.475 9.768 18.589 1.00 87.19 100 GLU A O 1
ATOM 777 N N . ALA A 1 101 ? -11.930 11.724 17.597 1.00 87.56 101 ALA A N 1
ATOM 778 C CA . ALA A 1 101 ? -11.834 11.182 16.242 1.00 87.56 101 ALA A CA 1
ATOM 779 C C . ALA A 1 101 ? -10.411 10.700 15.910 1.00 87.56 101 ALA A C 1
ATOM 781 O O . ALA A 1 101 ? -10.241 9.654 15.284 1.00 87.56 101 ALA A O 1
ATOM 782 N N . THR A 1 102 ? -9.392 11.449 16.339 1.00 85.88 102 THR A N 1
ATOM 783 C CA . THR A 1 102 ? -7.983 11.089 16.128 1.00 85.88 102 THR A CA 1
ATOM 784 C C . 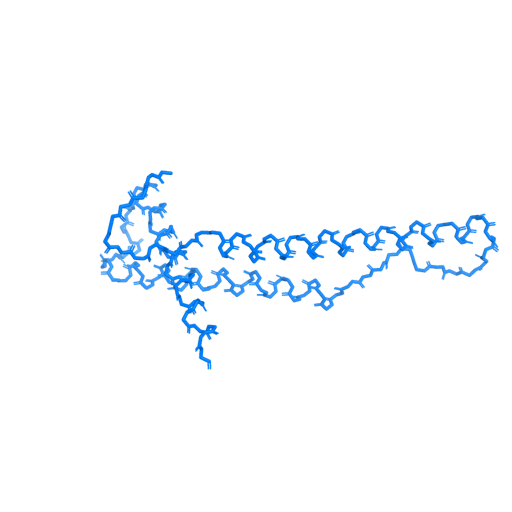THR A 1 102 ? -7.609 9.839 16.922 1.00 85.88 102 THR A C 1
ATOM 786 O O . THR A 1 1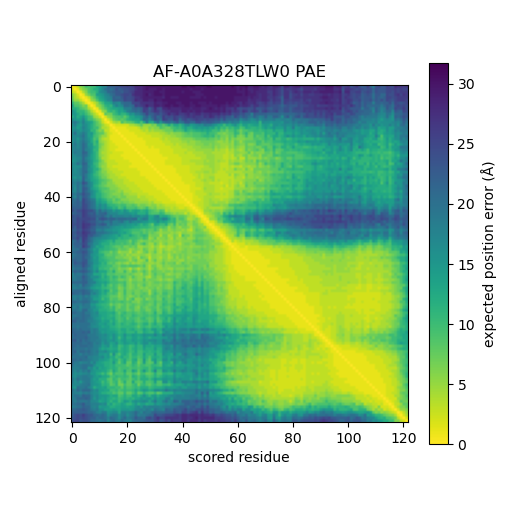02 ? -6.988 8.937 16.365 1.00 85.88 102 THR A O 1
ATOM 789 N N . GLU A 1 103 ? -8.028 9.744 18.187 1.00 86.88 103 GLU A N 1
ATOM 790 C CA . GLU A 1 103 ? -7.790 8.552 19.012 1.00 86.88 103 GLU A CA 1
ATOM 791 C C . GLU A 1 103 ? -8.488 7.312 18.446 1.00 86.88 103 GLU A C 1
ATOM 793 O O . GLU A 1 103 ? -7.879 6.248 18.366 1.00 86.88 103 GLU A O 1
ATOM 798 N N . ALA A 1 104 ? -9.736 7.444 17.986 1.00 86.94 104 ALA A N 1
ATOM 799 C CA . ALA A 1 104 ? -10.463 6.336 17.375 1.00 86.94 104 ALA A CA 1
ATOM 800 C C . ALA A 1 104 ? -9.771 5.823 16.101 1.00 86.94 104 ALA A C 1
ATOM 802 O O . ALA A 1 104 ? -9.655 4.612 15.912 1.00 86.94 104 ALA A O 1
ATOM 803 N N . LEU A 1 105 ? -9.279 6.723 15.241 1.00 88.19 105 LEU A N 1
ATOM 804 C CA . LEU A 1 105 ? -8.527 6.344 14.041 1.00 88.19 105 LEU A CA 1
ATOM 805 C C . LEU A 1 105 ? -7.209 5.646 14.384 1.00 88.19 105 LEU A C 1
ATOM 807 O O . LEU A 1 105 ? -6.895 4.623 13.775 1.00 88.19 105 LEU A O 1
ATOM 811 N N . LEU A 1 106 ? -6.468 6.164 15.369 1.00 86.81 106 LEU A N 1
ATOM 812 C CA . LEU A 1 106 ? -5.223 5.549 15.827 1.00 86.81 106 LEU A CA 1
ATOM 813 C C . LEU A 1 106 ? -5.482 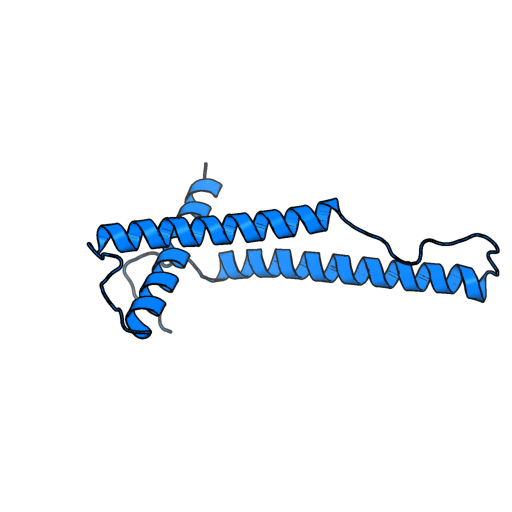4.138 16.368 1.00 86.81 106 LEU A C 1
ATOM 815 O O . LEU A 1 106 ? -4.811 3.191 15.966 1.00 86.81 106 LEU A O 1
ATOM 819 N N . HIS A 1 107 ? -6.525 3.980 17.183 1.00 86.50 107 HIS A N 1
ATOM 820 C CA . HIS A 1 107 ? -6.911 2.684 17.725 1.00 86.50 107 HIS A CA 1
ATOM 821 C C . HIS A 1 107 ? -7.282 1.670 16.631 1.00 86.50 107 HIS A C 1
ATOM 823 O O . HIS A 1 107 ? -6.891 0.507 16.696 1.00 86.50 107 HIS A O 1
ATOM 829 N N . CYS A 1 108 ? -8.004 2.097 15.591 1.00 87.25 108 CYS A N 1
ATOM 830 C CA . CYS A 1 108 ? -8.350 1.212 14.475 1.00 87.25 108 CYS A CA 1
ATOM 831 C C . CYS A 1 108 ? -7.109 0.759 13.696 1.00 87.25 108 CYS A C 1
ATOM 833 O O . CYS A 1 108 ? -7.014 -0.411 13.327 1.00 87.25 108 CYS A O 1
ATOM 835 N N . ALA A 1 109 ? -6.140 1.656 13.488 1.00 84.06 109 ALA A N 1
ATOM 836 C CA . ALA A 1 109 ? -4.871 1.308 12.854 1.00 84.06 109 ALA A CA 1
ATOM 837 C C . ALA A 1 109 ? -4.085 0.266 13.677 1.00 84.06 109 ALA A C 1
ATOM 839 O O . ALA A 1 109 ? -3.576 -0.705 13.117 1.00 84.06 109 ALA A O 1
ATOM 840 N N . GLU A 1 110 ? -4.053 0.406 15.006 1.00 83.44 110 GLU A N 1
ATOM 841 C CA . GLU A 1 110 ? -3.402 -0.552 15.917 1.00 83.44 110 GLU A CA 1
ATOM 842 C C . GLU A 1 110 ? -4.063 -1.945 15.896 1.00 83.44 110 GLU A C 1
ATOM 844 O O . GLU A 1 110 ? -3.381 -2.980 15.939 1.00 83.44 110 GLU A O 1
ATOM 849 N N . GLN A 1 111 ? -5.397 -1.997 15.815 1.00 81.19 111 GLN A N 1
ATOM 850 C CA . GLN A 1 111 ? -6.134 -3.263 15.750 1.00 81.19 111 GLN A CA 1
ATOM 851 C C . GLN A 1 111 ? -5.867 -4.014 14.448 1.00 81.19 111 GLN A C 1
ATOM 853 O O . GLN A 1 111 ? -5.647 -5.227 14.476 1.00 81.19 111 GLN A O 1
ATOM 858 N N . LEU A 1 112 ? -5.848 -3.311 13.316 1.00 80.38 112 LEU A N 1
ATOM 859 C CA . LEU A 1 112 ? -5.537 -3.913 12.020 1.00 80.38 112 LEU A CA 1
ATOM 860 C C . LEU A 1 112 ? -4.135 -4.493 11.977 1.00 80.38 112 LEU A C 1
ATOM 862 O O . LEU A 1 112 ? -3.956 -5.648 11.593 1.00 80.38 112 LEU A O 1
ATOM 866 N N . ASP A 1 113 ? -3.152 -3.733 12.446 1.00 72.94 113 ASP A N 1
ATOM 867 C CA . ASP A 1 113 ? -1.777 -4.208 12.535 1.00 72.94 113 ASP A CA 1
ATOM 868 C C . ASP A 1 113 ? -1.679 -5.495 13.383 1.00 72.94 113 ASP A C 1
ATOM 870 O O . ASP A 1 113 ? -0.975 -6.452 13.044 1.00 72.94 113 ASP A O 1
ATOM 874 N N . THR A 1 114 ? -2.490 -5.588 14.442 1.00 72.69 114 THR A N 1
ATOM 875 C CA . THR A 1 114 ? -2.593 -6.791 15.284 1.00 72.69 114 THR A CA 1
ATOM 876 C C . THR A 1 114 ? -3.216 -7.979 14.574 1.00 72.69 114 THR A C 1
ATOM 878 O O . THR A 1 114 ? -2.783 -9.116 14.789 1.00 72.69 114 THR A O 1
ATOM 881 N N . GLN A 1 115 ? -4.201 -7.748 13.714 1.00 68.75 115 GLN A N 1
ATOM 882 C CA . GLN A 1 115 ? -4.791 -8.801 12.893 1.00 68.75 115 GLN A CA 1
ATOM 883 C C . GLN A 1 115 ? -3.794 -9.326 11.854 1.00 68.75 115 GLN A C 1
ATOM 885 O O . GLN A 1 115 ? -3.653 -10.543 11.716 1.00 68.75 115 GLN A O 1
ATOM 890 N N . PHE A 1 116 ? -3.030 -8.443 11.203 1.00 66.69 116 PHE A N 1
ATOM 891 C CA . PHE A 1 116 ? -2.030 -8.844 10.212 1.00 66.69 116 PHE A CA 1
ATOM 892 C C . PHE A 1 116 ? -0.928 -9.725 10.812 1.00 66.69 116 PHE A C 1
ATOM 894 O O . PHE A 1 116 ? -0.617 -10.779 10.257 1.00 66.69 116 PHE A O 1
ATOM 901 N N . ARG A 1 117 ? -0.392 -9.389 11.991 1.00 61.16 117 ARG A N 1
ATOM 902 C CA . ARG A 1 117 ? 0.635 -10.224 12.648 1.00 61.16 117 ARG A CA 1
ATOM 903 C C . ARG A 1 117 ? 0.140 -11.595 13.091 1.00 61.16 117 ARG A C 1
ATOM 905 O O . ARG A 1 117 ? 0.908 -12.553 13.053 1.00 61.16 117 ARG A O 1
ATOM 912 N N . LYS A 1 118 ? -1.132 -11.716 13.479 1.00 60.31 118 LYS A N 1
ATOM 913 C CA . LYS A 1 118 ? -1.736 -13.017 13.810 1.00 60.31 118 LYS A CA 1
ATOM 914 C C . LYS A 1 118 ? -1.914 -13.894 12.567 1.00 60.31 118 LYS A C 1
ATOM 916 O O . LYS A 1 118 ? -1.726 -15.102 12.659 1.00 60.31 118 LYS A O 1
ATOM 921 N N . GLY A 1 119 ? -2.222 -13.292 11.416 1.00 53.19 119 GLY A N 1
ATOM 922 C CA . GLY A 1 119 ? -2.368 -13.996 10.138 1.00 53.19 119 GLY A CA 1
ATOM 923 C C . GLY A 1 119 ? -1.053 -14.499 9.530 1.00 53.19 119 GLY A C 1
ATOM 924 O O . GLY A 1 119 ? -1.067 -15.498 8.826 1.00 53.19 119 GLY A O 1
ATOM 925 N N . VAL A 1 1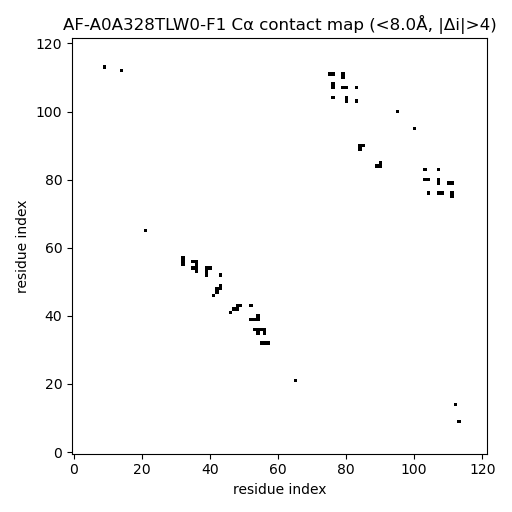20 ? 0.087 -13.861 9.827 1.00 46.47 120 VAL A N 1
ATOM 926 C CA . VAL A 1 120 ? 1.422 -14.272 9.330 1.00 46.47 120 VAL A CA 1
ATOM 927 C C . VAL A 1 120 ? 2.004 -15.478 10.095 1.00 46.47 120 VAL A C 1
ATOM 929 O O . VAL A 1 120 ? 2.950 -16.109 9.632 1.00 46.47 120 VAL A O 1
ATOM 932 N N . GLN A 1 121 ? 1.452 -15.817 11.264 1.00 40.06 121 GLN A N 1
ATOM 933 C CA . GLN A 1 121 ? 1.882 -16.953 12.099 1.00 40.06 121 GLN A CA 1
ATOM 934 C C . GLN A 1 121 ? 1.062 -18.243 11.859 1.00 40.06 121 GLN A C 1
ATOM 936 O O . GLN A 1 121 ? 1.289 -19.231 12.557 1.00 40.06 121 GLN A O 1
ATOM 941 N N . SER A 1 122 ? 0.099 -18.235 10.925 1.00 39.34 122 SER A N 1
ATOM 942 C CA . SER A 1 122 ? -0.698 -19.409 10.507 1.00 39.34 122 SER A CA 1
ATOM 943 C C . SER A 1 122 ? -0.236 -19.940 9.156 1.00 39.34 122 SER A C 1
ATOM 945 O O . SER A 1 122 ? -0.293 -21.176 8.976 1.00 39.34 122 SER A O 1
#

Radius of gyration: 22.57 Å; Cα contacts (8 Å, |Δi|>4): 39; chains: 1; bounding box: 51×36×69 Å

Nearest PDB structures (foldseek):
  7d69-assembly1_H  TM=3.420E-01  e=5.163E+00  Giardia duodenalis
  7eh7-assembly1_A  TM=2.182E-01  e=4.528E+00  Leptolyngbya sp. O-77

Solvent-accessible surface area (backbone atoms only — not comparable to full-atom values): 7254 Å² total; per-residue (Å²): 135,85,90,74,97,85,69,91,72,77,65,66,63,58,61,52,46,50,52,47,48,54,50,49,50,52,49,49,51,52,48,51,35,49,53,50,24,54,49,36,51,46,42,41,71,78,63,64,46,93,61,95,66,76,60,72,70,80,55,67,69,60,55,49,49,54,51,49,53,52,51,50,55,50,52,52,42,52,52,42,39,54,51,51,38,54,73,70,69,58,57,96,84,66,84,75,54,72,65,60,52,50,52,50,52,53,50,27,53,54,51,50,56,52,52,53,61,59,60,77,77,111

Organism: NCBI:txid252393

Secondary structure (DSSP, 8-state):
----TTS----THHHHHHHHHHHHHHHHHHHHHHHHHHHHHHHHHTS---S--------HHHHHHHHHHHHHHHHHHHHHHHHHHHHTT--TT----HHHHHHHHHHHHHHHHHHHHHHTT-

pLDDT: mean 78.03, std 14.46, range [37.28, 92.62]